Protein AF-A0A453AYP4-F1 (afdb_monomer_lite)

Secondary structure (DSSP, 8-state):
------BTTBS-HHHHEEE-SS-EEEETTS-HHHHHHHHHHHTTTS-EEEE-BTTBS-HHHH---------------

InterPro domains:
  IPR002769 Translation initiation factor IF6 [PF01912] (4-67)
  IPR002769 Translation initiation factor IF6 [PTHR10784] (1-67)

Sequence (77 aa):
MATRIQFENNCEVGVFSKLTNAYCLVAIGGSENFYSTFESELADVIPVVKTSIGGTRIIGRLCVGKQEWTSPATHNH

Radius of gyration: 14.23 Å; chains: 1; bounding box: 30×47×27 Å

Organism: Aegilops tauschii subsp. strangulata (NCBI:txid200361)

Structure (mmCIF, N/CA/C/O backbone):
data_AF-A0A453AYP4-F1
#
_entry.id   AF-A0A453AYP4-F1
#
loop_
_atom_site.group_PDB
_atom_site.id
_atom_site.type_symbol
_atom_site.label_atom_id
_atom_site.label_alt_id
_atom_site.label_comp_id
_atom_site.label_asym_id
_atom_site.label_entity_id
_atom_site.label_seq_id
_atom_site.pdbx_PDB_ins_code
_atom_site.Cartn_x
_atom_site.Cartn_y
_atom_site.Cartn_z
_atom_site.occupancy
_atom_site.B_iso_or_equiv
_atom_site.auth_seq_id
_atom_site.auth_comp_id
_atom_site.auth_asym_id
_atom_site.auth_atom_id
_atom_site.pdbx_PDB_model_num
ATOM 1 N N . MET A 1 1 ? -19.050 -3.394 4.042 1.00 64.19 1 MET A N 1
ATOM 2 C CA . MET A 1 1 ? -18.881 -2.099 4.736 1.00 64.19 1 MET A CA 1
ATOM 3 C C . MET A 1 1 ? -18.003 -1.219 3.855 1.00 64.19 1 MET A C 1
ATOM 5 O O . MET A 1 1 ? -17.208 -1.776 3.110 1.00 64.19 1 MET A O 1
ATOM 9 N N . ALA A 1 2 ? -18.189 0.100 3.835 1.00 72.12 2 ALA A N 1
ATOM 10 C CA . ALA A 1 2 ? -17.370 0.995 3.013 1.00 72.12 2 ALA A CA 1
ATOM 11 C C . ALA A 1 2 ? -16.600 1.951 3.927 1.00 72.12 2 ALA A C 1
ATOM 13 O O . ALA A 1 2 ? -17.192 2.861 4.507 1.00 72.12 2 ALA A O 1
ATOM 14 N N . THR A 1 3 ? -15.294 1.728 4.054 1.00 81.31 3 THR A N 1
ATOM 15 C CA . THR A 1 3 ? -14.420 2.484 4.958 1.00 81.31 3 THR A CA 1
ATOM 16 C C . THR A 1 3 ? -13.727 3.595 4.177 1.00 81.31 3 THR A C 1
ATOM 18 O O . THR A 1 3 ? -13.115 3.355 3.135 1.00 81.31 3 THR A O 1
ATOM 21 N N . ARG A 1 4 ? -13.871 4.843 4.637 1.00 82.06 4 ARG A N 1
ATOM 22 C CA . ARG A 1 4 ? -13.246 6.007 3.997 1.00 82.06 4 ARG A CA 1
ATOM 23 C C . ARG A 1 4 ? -11.843 6.190 4.543 1.00 82.06 4 ARG A C 1
ATOM 25 O O . ARG A 1 4 ? -11.676 6.372 5.743 1.00 82.06 4 ARG A O 1
ATOM 32 N N . ILE A 1 5 ? -10.862 6.194 3.651 1.00 82.94 5 ILE A N 1
ATOM 33 C CA . ILE A 1 5 ? -9.457 6.387 4.001 1.00 82.94 5 ILE A CA 1
ATOM 34 C C . ILE A 1 5 ? -8.843 7.407 3.042 1.00 82.94 5 ILE A C 1
ATOM 36 O O . ILE A 1 5 ? -9.329 7.586 1.924 1.00 82.94 5 ILE A O 1
ATOM 40 N N . GLN A 1 6 ? -7.782 8.075 3.476 1.00 81.19 6 GLN A N 1
ATOM 41 C CA . GLN A 1 6 ? -7.005 8.997 2.652 1.00 81.19 6 GLN A CA 1
ATOM 42 C C . GLN A 1 6 ? -5.530 8.630 2.758 1.00 81.19 6 GLN A C 1
ATOM 44 O O . GLN A 1 6 ? -5.051 8.242 3.824 1.00 81.19 6 GLN A O 1
ATOM 49 N N . PHE A 1 7 ? -4.814 8.748 1.646 1.00 77.81 7 PHE A N 1
ATOM 50 C CA . PHE A 1 7 ? -3.382 8.486 1.575 1.00 77.81 7 PHE A CA 1
ATOM 51 C C . PHE A 1 7 ? -2.658 9.811 1.354 1.00 77.81 7 PHE A C 1
ATOM 53 O O . PHE A 1 7 ? -2.818 10.403 0.294 1.00 77.81 7 PHE A O 1
ATOM 60 N N . GLU A 1 8 ? -1.909 10.302 2.348 1.00 80.94 8 GLU A N 1
ATOM 61 C CA . GLU A 1 8 ? -1.152 11.568 2.254 1.00 80.94 8 GLU A CA 1
ATOM 62 C C . GLU A 1 8 ? -2.000 12.750 1.725 1.00 80.94 8 GLU A C 1
ATOM 64 O O . GLU A 1 8 ? -1.594 13.467 0.816 1.00 80.94 8 GLU A O 1
ATOM 69 N N . ASN A 1 9 ? -3.209 12.939 2.276 1.00 81.50 9 ASN A N 1
ATOM 70 C CA . ASN A 1 9 ? -4.185 13.954 1.836 1.00 81.50 9 ASN A CA 1
ATOM 71 C C . ASN A 1 9 ? -4.744 13.750 0.405 1.00 81.50 9 ASN A C 1
ATOM 73 O O . ASN A 1 9 ? -5.413 14.631 -0.131 1.00 81.50 9 ASN A O 1
ATOM 77 N N . ASN A 1 10 ? -4.515 12.585 -0.212 1.00 79.00 10 ASN A N 1
ATOM 78 C CA . ASN A 1 10 ? -5.111 12.196 -1.488 1.00 79.00 10 ASN A CA 1
ATOM 79 C C . ASN A 1 10 ? -6.288 11.219 -1.293 1.00 79.00 10 ASN A C 1
ATOM 81 O O . ASN A 1 10 ? -6.225 10.273 -0.500 1.00 79.00 10 ASN A O 1
ATOM 85 N N . CYS A 1 11 ? -7.357 11.429 -2.063 1.00 83.62 11 CYS A N 1
ATOM 86 C CA . CYS A 1 11 ? -8.554 10.582 -2.081 1.00 83.62 11 CYS A CA 1
ATOM 87 C C . CYS A 1 11 ? -8.420 9.373 -3.027 1.00 83.62 11 CYS A C 1
ATOM 89 O O . CYS A 1 11 ? -9.246 8.462 -2.988 1.00 83.62 11 CYS A O 1
ATOM 91 N N . GLU A 1 12 ? -7.390 9.329 -3.875 1.00 83.69 12 GLU A N 1
ATOM 92 C CA . GLU A 1 12 ? -7.187 8.269 -4.873 1.00 83.69 12 GLU A CA 1
ATOM 93 C C . GLU A 1 12 ? -6.511 7.015 -4.290 1.00 83.69 12 GLU A C 1
ATOM 95 O O . GLU A 1 12 ? -5.459 6.555 -4.734 1.00 83.69 12 GLU A O 1
ATOM 100 N N . VAL A 1 13 ? -7.135 6.412 -3.285 1.00 85.12 13 VAL A N 1
ATOM 101 C CA . VAL A 1 13 ? -6.579 5.275 -2.527 1.00 85.12 13 VAL A CA 1
ATOM 102 C C . VAL A 1 13 ? -6.323 4.025 -3.378 1.00 85.12 13 VAL A C 1
ATOM 104 O O . VAL A 1 13 ? -5.407 3.252 -3.094 1.00 85.12 13 VAL A O 1
ATOM 107 N N . GLY A 1 14 ? -7.075 3.858 -4.470 1.00 83.56 14 GLY A N 1
ATOM 108 C CA . GLY A 1 14 ? -6.903 2.767 -5.436 1.00 83.56 14 GLY A CA 1
ATOM 109 C C . GLY A 1 14 ? -5.653 2.890 -6.315 1.00 83.56 14 GLY A C 1
ATOM 110 O O . GLY A 1 14 ? -5.328 1.955 -7.039 1.00 83.56 14 GLY A O 1
ATOM 111 N N . VAL A 1 15 ? -4.932 4.016 -6.265 1.00 85.50 15 VAL A N 1
ATOM 112 C CA . VAL A 1 15 ? -3.620 4.158 -6.919 1.00 85.50 15 VAL A CA 1
ATOM 113 C C . VAL A 1 15 ? -2.524 3.494 -6.079 1.00 85.50 15 VAL A C 1
ATOM 115 O O . VAL A 1 15 ? -1.591 2.907 -6.629 1.00 85.50 15 VAL A O 1
ATOM 118 N N . PHE A 1 16 ? -2.669 3.535 -4.753 1.00 86.25 16 PHE A N 1
ATOM 119 C CA . PHE A 1 16 ? -1.665 3.093 -3.778 1.00 86.25 16 PHE A CA 1
ATOM 120 C C . PHE A 1 16 ? -1.970 1.726 -3.160 1.00 86.25 16 PHE A C 1
ATOM 122 O O . PHE A 1 16 ? -1.144 1.166 -2.444 1.00 86.25 16 PHE A O 1
ATOM 129 N N . SER A 1 17 ? -3.152 1.175 -3.425 1.00 86.56 17 SER A N 1
ATOM 130 C CA . SER A 1 17 ? -3.565 -0.137 -2.939 1.00 86.56 17 SER A CA 1
ATOM 131 C C . SER A 1 17 ? -4.226 -0.946 -4.045 1.00 86.56 17 SER A C 1
ATOM 133 O O . SER A 1 17 ? -4.839 -0.398 -4.964 1.00 86.56 17 SER A O 1
ATOM 135 N N . LYS A 1 18 ? -4.103 -2.268 -3.957 1.00 87.06 18 LYS A N 1
ATOM 136 C CA . LYS A 1 18 ? -4.816 -3.213 -4.808 1.00 87.06 18 LYS A CA 1
ATOM 137 C C . LYS A 1 18 ? -5.540 -4.210 -3.927 1.00 87.06 18 LYS A C 1
ATOM 139 O O . LYS A 1 18 ? -4.905 -4.965 -3.203 1.00 87.06 18 LYS A O 1
ATOM 144 N N . LEU A 1 19 ? -6.861 -4.233 -4.006 1.00 87.25 19 LEU A N 1
ATOM 145 C CA . LEU A 1 19 ? -7.683 -5.190 -3.279 1.00 87.25 19 LEU A CA 1
ATOM 146 C C . LEU A 1 19 ? -8.198 -6.244 -4.259 1.00 87.25 19 LEU A C 1
ATOM 148 O O . LEU A 1 19 ? -8.789 -5.910 -5.287 1.00 87.25 19 LEU A O 1
ATOM 152 N N . THR A 1 20 ? -7.939 -7.511 -3.953 1.00 85.25 20 THR A N 1
ATOM 153 C CA . THR A 1 20 ? -8.467 -8.667 -4.687 1.00 85.25 20 THR A CA 1
ATOM 154 C C . THR A 1 20 ? -9.193 -9.596 -3.714 1.00 85.25 20 THR A C 1
ATOM 156 O O . THR A 1 20 ? -9.067 -9.437 -2.505 1.00 85.25 20 THR A O 1
ATOM 159 N N . ASN A 1 21 ? -9.924 -10.593 -4.222 1.00 84.38 21 ASN A N 1
ATOM 160 C CA . ASN A 1 21 ? -10.622 -11.570 -3.371 1.00 84.38 21 ASN A CA 1
ATOM 161 C C . ASN A 1 21 ? -9.690 -12.446 -2.513 1.00 84.38 21 ASN A C 1
ATOM 163 O O . ASN A 1 21 ? -10.174 -13.116 -1.612 1.00 84.38 21 ASN A O 1
ATOM 167 N N . ALA A 1 22 ? -8.386 -12.480 -2.805 1.00 84.81 22 ALA A N 1
ATOM 168 C CA . ALA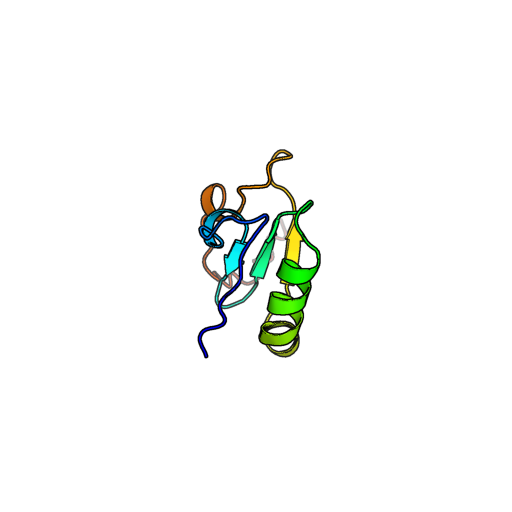 A 1 22 ? -7.434 -13.376 -2.141 1.00 84.81 22 ALA A CA 1
ATOM 169 C C . ALA A 1 22 ? -6.330 -12.652 -1.380 1.00 84.81 22 ALA A C 1
ATO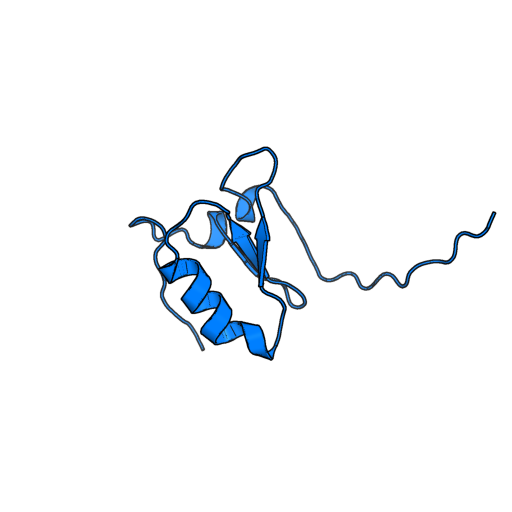M 171 O O . ALA A 1 22 ? -5.767 -13.204 -0.446 1.00 84.81 22 ALA A O 1
ATOM 172 N N . TYR A 1 23 ? -5.960 -11.458 -1.831 1.00 85.88 23 TYR A N 1
ATOM 173 C CA . TYR A 1 23 ? -4.859 -10.696 -1.265 1.00 85.88 23 TYR A CA 1
ATOM 174 C C . TYR A 1 23 ? -5.099 -9.203 -1.449 1.00 85.88 23 TYR A C 1
ATOM 176 O O . TYR A 1 23 ? -5.684 -8.755 -2.445 1.00 85.88 23 TYR A O 1
ATOM 184 N N . CYS A 1 24 ? -4.595 -8.425 -0.502 1.00 87.75 24 CYS A N 1
ATOM 185 C CA . CYS A 1 24 ? -4.511 -6.981 -0.607 1.00 87.75 24 CYS A CA 1
ATOM 186 C C . CYS A 1 24 ? -3.041 -6.571 -0.717 1.00 87.75 24 CYS A C 1
ATOM 188 O O . CYS A 1 24 ? -2.216 -7.000 0.082 1.00 87.75 24 CYS A O 1
ATOM 190 N N . LEU A 1 25 ? -2.697 -5.753 -1.709 1.00 87.50 25 LEU A N 1
ATOM 191 C CA . LEU A 1 25 ? -1.378 -5.141 -1.840 1.00 87.50 25 LEU A CA 1
ATOM 192 C C . LEU A 1 25 ? -1.465 -3.677 -1.422 1.00 87.50 25 LEU A C 1
ATOM 194 O O . LEU A 1 25 ? -2.344 -2.950 -1.885 1.00 87.50 25 LEU A O 1
ATOM 198 N N . VAL A 1 26 ? -0.524 -3.234 -0.597 1.00 88.00 26 VAL A N 1
ATOM 199 C CA . VAL A 1 26 ? -0.422 -1.852 -0.120 1.00 88.00 26 VAL A CA 1
ATOM 200 C C . VAL A 1 26 ? 0.966 -1.308 -0.441 1.00 88.00 26 VAL A C 1
ATOM 202 O O . VAL A 1 26 ? 1.969 -1.999 -0.257 1.00 88.00 26 VAL A O 1
ATOM 205 N N . ALA A 1 27 ? 1.029 -0.075 -0.946 1.00 86.94 27 ALA A N 1
ATOM 206 C CA . ALA A 1 27 ? 2.283 0.569 -1.301 1.00 86.94 27 ALA A CA 1
ATOM 207 C C . ALA A 1 27 ? 3.165 0.775 -0.065 1.00 86.94 27 ALA A C 1
ATOM 209 O O . ALA A 1 27 ? 2.702 1.243 0.978 1.00 86.94 27 ALA A O 1
ATOM 210 N N . ILE A 1 28 ? 4.458 0.483 -0.198 1.00 83.12 28 ILE A N 1
ATOM 211 C CA . ILE A 1 28 ? 5.454 0.834 0.822 1.00 83.12 28 ILE A CA 1
ATOM 212 C C . ILE A 1 28 ? 5.719 2.348 0.780 1.00 83.12 28 ILE A C 1
ATOM 214 O O . ILE A 1 28 ? 5.865 2.930 -0.297 1.00 83.12 28 ILE A O 1
ATOM 218 N N . GLY A 1 29 ? 5.825 2.977 1.956 1.00 75.69 29 GLY A N 1
ATOM 219 C CA . GLY A 1 29 ? 6.193 4.393 2.093 1.00 75.69 29 GLY A CA 1
ATOM 220 C C . GLY A 1 29 ? 5.016 5.366 2.206 1.00 75.69 29 GLY A C 1
ATOM 221 O O . GLY A 1 29 ? 5.178 6.540 1.887 1.00 75.69 29 GLY A O 1
ATOM 222 N N . GLY A 1 30 ? 3.845 4.877 2.618 1.00 72.31 30 GLY A N 1
ATOM 223 C CA . GLY A 1 30 ? 2.695 5.700 2.991 1.00 72.31 30 GLY A CA 1
ATOM 224 C C . GLY A 1 30 ? 2.509 5.859 4.495 1.00 72.31 30 GLY A C 1
ATOM 225 O O . GLY A 1 30 ? 3.248 5.282 5.290 1.00 72.31 30 GLY A O 1
ATOM 226 N N . SER A 1 31 ? 1.465 6.597 4.879 1.00 71.19 31 SER A N 1
ATOM 227 C CA . SER A 1 31 ? 1.035 6.699 6.278 1.00 71.19 31 SER A CA 1
ATOM 228 C C . SER A 1 31 ? 0.668 5.322 6.838 1.00 71.19 31 SER A C 1
ATOM 230 O O . SER A 1 31 ? -0.136 4.604 6.241 1.00 71.19 31 SER A O 1
ATOM 232 N N . GLU A 1 32 ? 1.199 4.973 8.013 1.00 80.44 32 GLU A N 1
ATOM 233 C CA . GLU A 1 32 ? 0.834 3.738 8.725 1.00 80.44 32 GLU A CA 1
ATOM 234 C C . GLU A 1 32 ? -0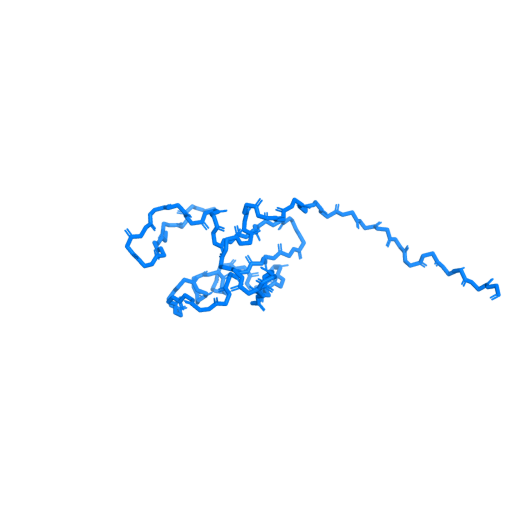.672 3.634 8.969 1.00 80.44 32 GLU A C 1
ATOM 236 O O . GLU A 1 32 ? -1.226 2.542 8.904 1.00 80.44 32 GLU A O 1
ATOM 241 N N . ASN A 1 33 ? -1.356 4.772 9.119 1.00 82.50 33 ASN A N 1
ATOM 242 C CA . ASN A 1 33 ? -2.804 4.834 9.293 1.00 82.50 33 ASN A CA 1
ATOM 243 C C . ASN A 1 33 ? -3.566 4.185 8.122 1.00 82.50 33 ASN A C 1
ATOM 245 O O . ASN A 1 33 ? -4.617 3.573 8.314 1.00 82.50 33 ASN A O 1
ATOM 249 N N . PHE A 1 34 ? -3.016 4.281 6.906 1.00 83.50 34 PHE A N 1
ATOM 250 C CA . PHE A 1 34 ? -3.565 3.623 5.725 1.00 83.50 34 PHE A CA 1
ATOM 251 C C . PHE A 1 34 ? -3.506 2.106 5.892 1.00 83.50 34 PHE A C 1
ATOM 253 O O . PHE A 1 34 ? -4.531 1.438 5.819 1.00 83.50 34 PHE A O 1
ATOM 260 N N . TYR A 1 35 ? -2.322 1.573 6.197 1.00 85.38 35 TYR A N 1
ATOM 261 C CA . TYR A 1 35 ? -2.124 0.140 6.377 1.00 85.38 35 TYR A CA 1
ATOM 262 C C . TYR A 1 35 ? -2.912 -0.421 7.566 1.00 85.38 35 TYR A C 1
ATOM 264 O O . TYR A 1 35 ? -3.577 -1.435 7.394 1.00 85.38 35 TYR A O 1
ATOM 272 N N . SER A 1 36 ? -2.916 0.250 8.722 1.00 86.44 36 SER A N 1
ATOM 273 C CA . SER A 1 36 ? -3.676 -0.197 9.897 1.00 86.44 36 SER A CA 1
ATOM 274 C C . SER A 1 36 ? -5.174 -0.301 9.619 1.00 86.44 36 SER A C 1
ATOM 276 O O . SER A 1 36 ? -5.832 -1.181 10.162 1.00 86.44 36 SER A O 1
ATOM 278 N N . THR A 1 37 ? -5.718 0.545 8.738 1.00 87.31 37 THR A N 1
ATOM 279 C CA . THR A 1 37 ? -7.127 0.436 8.333 1.00 87.31 37 THR A CA 1
ATOM 280 C C . THR A 1 37 ? -7.372 -0.807 7.472 1.00 87.31 37 THR A C 1
ATOM 282 O O . THR A 1 37 ? -8.358 -1.506 7.682 1.00 87.31 37 THR A O 1
ATOM 285 N N . PHE A 1 38 ? -6.472 -1.125 6.531 1.00 86.12 38 PHE A N 1
ATOM 286 C CA . PHE A 1 38 ? -6.573 -2.375 5.763 1.00 86.12 38 PHE A CA 1
ATOM 287 C C . PHE A 1 38 ? -6.370 -3.602 6.650 1.00 86.12 38 PHE A C 1
ATOM 289 O O . PHE A 1 38 ? -7.085 -4.581 6.492 1.00 86.12 38 PHE A O 1
ATOM 296 N N . GLU A 1 39 ? -5.426 -3.560 7.587 1.00 85.75 39 GLU A N 1
ATOM 297 C CA . GLU A 1 39 ? -5.195 -4.664 8.515 1.00 85.75 39 GLU A CA 1
ATOM 298 C C . GLU A 1 39 ? -6.414 -4.866 9.432 1.00 85.75 39 GLU A C 1
ATOM 300 O O . GLU A 1 39 ? -6.915 -5.977 9.538 1.00 85.75 39 GLU A O 1
ATOM 305 N N . SER A 1 40 ? -6.992 -3.797 9.987 1.00 88.50 40 SER A N 1
ATOM 306 C CA . SER A 1 40 ? -8.182 -3.895 10.846 1.00 88.50 40 SER A CA 1
ATOM 307 C C . SER A 1 40 ? -9.406 -4.482 10.136 1.00 88.50 40 SER A C 1
ATOM 309 O O . SER A 1 40 ? -10.195 -5.176 10.769 1.00 88.50 40 SER A O 1
ATOM 311 N N . GLU A 1 41 ? -9.593 -4.189 8.848 1.00 87.06 41 GLU A N 1
ATOM 312 C CA . GLU A 1 41 ? -10.780 -4.627 8.102 1.00 87.06 41 GLU A CA 1
ATOM 313 C C . GLU A 1 41 ? -10.569 -5.963 7.376 1.00 87.06 41 GLU A C 1
ATOM 315 O O . GLU A 1 41 ? -11.531 -6.698 7.157 1.00 87.06 41 GLU A O 1
ATOM 320 N N . LEU A 1 42 ? -9.336 -6.271 6.954 1.00 86.12 42 LEU A N 1
ATOM 321 C CA . LEU A 1 42 ? -9.047 -7.417 6.089 1.00 86.12 42 LEU A CA 1
ATOM 322 C C . LEU A 1 42 ? -8.134 -8.476 6.700 1.00 86.12 42 LEU A C 1
ATOM 324 O O . LEU A 1 42 ? -8.134 -9.578 6.159 1.00 86.12 42 LEU A O 1
ATOM 328 N N . ALA A 1 43 ? -7.399 -8.218 7.787 1.00 83.50 43 ALA A N 1
ATOM 329 C CA . ALA A 1 43 ? -6.422 -9.188 8.305 1.00 83.50 43 ALA A CA 1
ATOM 330 C C . ALA A 1 43 ? -7.034 -10.529 8.731 1.00 83.50 43 ALA A C 1
ATOM 332 O O . ALA A 1 43 ? -6.333 -11.537 8.721 1.00 83.50 43 ALA A O 1
ATOM 333 N N . ASP A 1 44 ? -8.324 -10.552 9.068 1.00 85.62 44 ASP A N 1
ATOM 334 C CA . ASP A 1 44 ? -9.052 -11.780 9.402 1.00 85.62 44 ASP A CA 1
ATOM 335 C C . ASP A 1 44 ? -9.412 -12.620 8.157 1.00 85.62 44 ASP A C 1
ATOM 337 O O . ASP A 1 44 ? -9.511 -13.842 8.234 1.00 85.62 44 ASP A O 1
ATOM 341 N N . VAL A 1 45 ? -9.565 -11.983 6.986 1.00 87.81 45 VAL A N 1
ATOM 342 C CA . VAL A 1 45 ? -10.119 -12.621 5.776 1.00 87.81 45 VAL A CA 1
ATOM 343 C C . VAL A 1 45 ? -9.071 -12.839 4.688 1.00 87.81 45 VAL A C 1
ATOM 345 O O . VAL A 1 45 ? -9.014 -13.918 4.098 1.00 87.81 45 VAL A O 1
ATOM 348 N N . ILE A 1 46 ? -8.259 -11.822 4.380 1.00 89.50 46 ILE A N 1
ATOM 349 C CA . ILE A 1 46 ? -7.230 -11.895 3.339 1.00 89.50 46 ILE A CA 1
ATOM 350 C C . ILE A 1 46 ? -5.911 -11.264 3.803 1.00 89.50 46 ILE A C 1
ATOM 352 O O .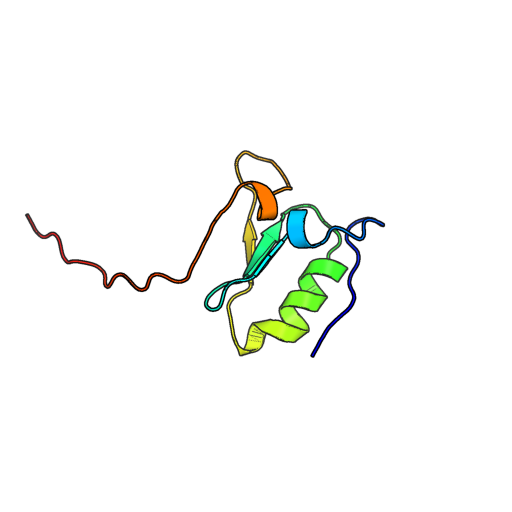 ILE A 1 46 ? -5.906 -10.220 4.454 1.00 89.50 46 ILE A O 1
ATOM 356 N N . PRO A 1 47 ? -4.759 -11.832 3.415 1.00 89.19 47 PRO A N 1
ATOM 357 C CA . PRO A 1 47 ? -3.463 -11.259 3.741 1.00 89.19 47 PRO A CA 1
ATOM 358 C C . PRO A 1 47 ? -3.270 -9.882 3.091 1.00 89.19 47 PRO A C 1
ATOM 360 O O . PRO A 1 47 ? -3.491 -9.698 1.887 1.00 89.19 47 PRO A O 1
ATOM 363 N N . VAL A 1 48 ? -2.790 -8.930 3.891 1.00 88.25 48 VAL A N 1
ATOM 364 C CA . VAL A 1 48 ? -2.385 -7.591 3.450 1.00 88.25 48 VAL A CA 1
ATOM 365 C C . VAL A 1 48 ? -0.861 -7.555 3.320 1.00 88.25 48 VAL A C 1
ATOM 367 O O . VAL A 1 48 ? -0.137 -7.715 4.298 1.00 88.25 48 VAL A O 1
ATOM 370 N N . VAL A 1 49 ? -0.350 -7.345 2.108 1.00 87.44 49 VAL A N 1
ATOM 371 C CA . VAL A 1 49 ? 1.084 -7.374 1.792 1.00 87.44 49 VAL A CA 1
ATOM 372 C C . VAL A 1 49 ? 1.572 -5.975 1.438 1.00 87.44 49 VAL A C 1
ATOM 3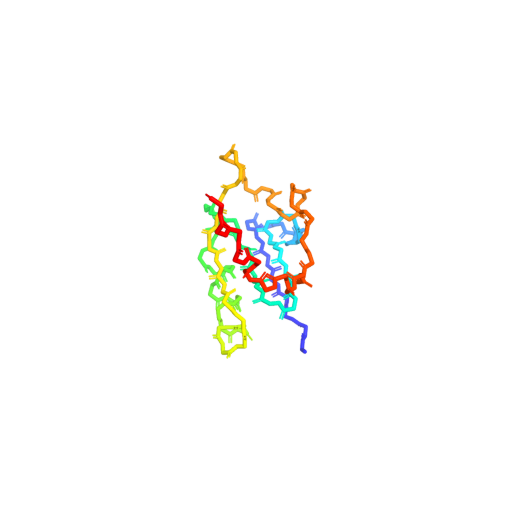74 O O . VAL A 1 49 ? 1.089 -5.347 0.494 1.00 87.44 49 VAL A O 1
ATOM 377 N N . LYS A 1 50 ? 2.585 -5.498 2.164 1.00 88.69 50 LYS A N 1
ATOM 378 C CA . LYS A 1 50 ? 3.296 -4.260 1.831 1.00 88.69 50 LYS A CA 1
ATOM 379 C C . LYS A 1 50 ? 4.320 -4.543 0.737 1.00 88.69 50 LYS A C 1
ATOM 381 O O . LYS A 1 50 ? 5.255 -5.308 0.956 1.00 88.69 50 LYS A O 1
ATOM 386 N N . THR A 1 51 ? 4.165 -3.928 -0.430 1.00 85.06 51 THR A N 1
ATOM 387 C CA . THR A 1 51 ? 5.114 -4.089 -1.540 1.00 85.06 51 THR A CA 1
ATOM 388 C C . THR A 1 51 ? 5.304 -2.797 -2.335 1.00 85.06 51 THR A C 1
ATOM 390 O O . THR A 1 51 ? 4.488 -1.876 -2.284 1.00 85.06 51 THR A O 1
ATOM 393 N N . SER A 1 52 ? 6.417 -2.711 -3.055 1.00 83.19 52 SER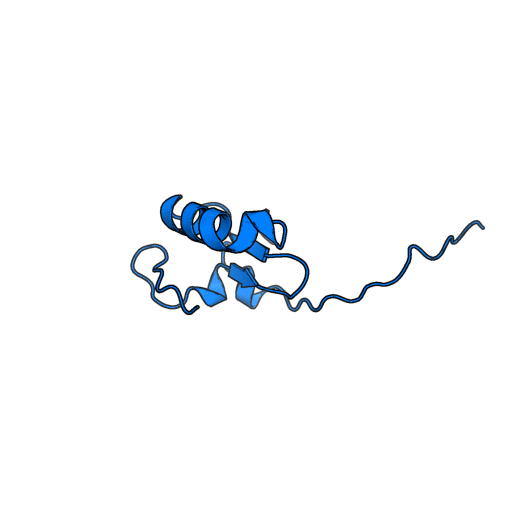 A N 1
ATOM 394 C CA . SER A 1 52 ? 6.728 -1.632 -3.989 1.00 83.19 52 SER A CA 1
ATOM 395 C C . SER A 1 52 ? 7.147 -2.262 -5.307 1.00 83.19 52 SER A C 1
ATOM 397 O O . SER A 1 52 ? 7.965 -3.180 -5.326 1.00 83.19 52 SER A O 1
ATOM 399 N N . ILE A 1 53 ? 6.580 -1.785 -6.412 1.00 81.69 53 ILE A N 1
ATOM 400 C CA . ILE A 1 53 ? 6.854 -2.323 -7.747 1.00 81.69 53 ILE A CA 1
ATOM 401 C C . ILE A 1 53 ? 7.747 -1.320 -8.468 1.00 81.69 53 ILE A C 1
ATOM 403 O O . ILE A 1 53 ? 7.380 -0.158 -8.635 1.00 81.69 53 ILE A O 1
ATOM 407 N N . GLY A 1 54 ? 8.963 -1.741 -8.825 1.00 81.44 54 GLY A N 1
ATOM 408 C CA . GLY A 1 54 ? 9.948 -0.865 -9.472 1.00 81.44 54 GLY A CA 1
ATOM 409 C C . GLY A 1 54 ? 10.328 0.372 -8.645 1.00 81.44 54 GLY A C 1
ATOM 410 O O . GLY A 1 54 ? 10.636 1.411 -9.216 1.00 81.44 54 GLY A O 1
ATOM 411 N N . GLY A 1 55 ? 10.238 0.299 -7.310 1.00 80.31 55 GLY A N 1
ATOM 412 C CA . GLY A 1 55 ? 10.504 1.434 -6.417 1.00 80.31 55 GLY A CA 1
ATOM 413 C C . GLY A 1 55 ? 9.404 2.503 -6.402 1.00 80.31 55 GLY A C 1
ATOM 414 O O . GLY A 1 55 ? 9.582 3.556 -5.791 1.00 80.31 55 GLY A O 1
ATOM 415 N N . THR A 1 56 ? 8.262 2.249 -7.045 1.00 80.06 56 THR A N 1
ATOM 416 C CA . THR A 1 56 ? 7.145 3.196 -7.108 1.00 80.06 56 THR A CA 1
ATOM 417 C C . THR A 1 56 ? 5.982 2.801 -6.206 1.00 80.06 56 THR A C 1
ATOM 419 O O . THR A 1 56 ? 5.679 1.631 -5.977 1.00 80.06 56 THR A O 1
ATOM 422 N N . ARG A 1 57 ? 5.294 3.832 -5.706 1.00 81.31 57 ARG A N 1
ATOM 423 C CA . ARG A 1 57 ? 4.188 3.716 -4.745 1.00 81.31 57 ARG A CA 1
ATOM 424 C C . ARG A 1 57 ? 2.828 3.492 -5.423 1.00 81.31 57 ARG A C 1
ATOM 426 O O . ARG A 1 57 ? 1.824 3.317 -4.751 1.00 81.31 57 ARG A O 1
ATOM 433 N N . ILE A 1 58 ? 2.777 3.497 -6.756 1.00 83.75 58 ILE A N 1
ATOM 434 C CA . ILE A 1 58 ? 1.537 3.464 -7.552 1.00 83.75 58 ILE A CA 1
ATOM 435 C C . ILE A 1 58 ? 1.135 2.037 -7.971 1.00 83.75 58 ILE A C 1
ATOM 437 O O . ILE A 1 58 ? 0.726 1.782 -9.107 1.00 83.75 58 ILE A O 1
ATOM 441 N N . ILE A 1 59 ? 1.265 1.081 -7.050 1.00 85.06 59 ILE A N 1
ATOM 442 C CA . ILE A 1 59 ? 1.021 -0.349 -7.302 1.00 85.06 59 ILE A CA 1
ATOM 443 C C . ILE A 1 59 ? -0.400 -0.664 -7.786 1.00 85.06 59 ILE A C 1
ATOM 445 O O . ILE A 1 59 ? -0.584 -1.583 -8.580 1.00 85.06 59 ILE A O 1
ATOM 449 N N . GLY A 1 60 ? -1.407 0.113 -7.378 1.00 83.94 60 GLY A N 1
ATOM 450 C CA . GLY A 1 60 ? -2.792 -0.093 -7.804 1.00 83.94 60 GLY A CA 1
ATOM 451 C C . GLY A 1 60 ? -3.007 0.163 -9.300 1.00 83.94 60 GLY A C 1
ATOM 452 O O . GLY A 1 60 ? -3.889 -0.449 -9.912 1.00 83.94 60 GLY A O 1
ATOM 453 N N . ARG A 1 61 ? -2.149 1.009 -9.896 1.00 82.12 61 ARG A N 1
ATOM 454 C CA . ARG A 1 61 ? -2.102 1.294 -11.339 1.00 82.12 61 ARG A CA 1
ATOM 455 C C . ARG A 1 61 ? -1.151 0.389 -12.112 1.00 82.12 61 ARG A C 1
ATOM 457 O O . ARG A 1 61 ? -1.435 0.077 -13.262 1.00 82.12 61 ARG A O 1
ATOM 464 N N . LEU A 1 62 ? -0.037 -0.008 -11.504 1.00 79.69 62 LEU A N 1
ATOM 465 C CA . LEU A 1 62 ? 0.977 -0.835 -12.163 1.00 79.69 62 LEU A CA 1
ATOM 466 C C . LEU A 1 62 ? 0.599 -2.317 -12.214 1.00 79.69 62 LEU A C 1
ATOM 468 O O . LEU A 1 62 ? 1.047 -3.029 -13.108 1.00 79.69 62 LEU A O 1
ATOM 472 N N . CYS A 1 63 ? -0.226 -2.786 -11.276 1.00 68.62 63 CYS A N 1
ATOM 473 C CA . CYS A 1 63 ? -0.620 -4.186 -11.193 1.00 68.62 63 CYS A CA 1
ATOM 474 C C . CYS A 1 63 ? -2.092 -4.393 -11.565 1.00 68.62 63 CYS A C 1
ATOM 476 O O . CYS A 1 63 ? -3.012 -3.800 -10.987 1.00 68.62 63 CYS A O 1
ATOM 478 N N . VAL A 1 64 ? -2.326 -5.329 -12.484 1.00 70.38 64 VAL A N 1
ATOM 479 C CA . VAL A 1 64 ? -3.629 -5.960 -12.708 1.00 70.38 64 VAL A CA 1
ATOM 480 C C . VAL A 1 64 ? -3.536 -7.374 -12.154 1.00 70.38 64 VAL A C 1
ATOM 482 O O . VAL A 1 64 ? -2.709 -8.161 -12.596 1.00 70.38 64 VAL A O 1
ATOM 485 N N . GLY A 1 65 ? -4.353 -7.671 -11.148 1.00 63.25 65 GLY A N 1
ATOM 486 C CA . GLY A 1 65 ? -4.350 -8.954 -10.460 1.00 63.25 65 GLY A CA 1
ATOM 487 C C . GLY A 1 65 ? -5.777 -9.411 -10.210 1.00 63.25 65 GLY A C 1
ATOM 488 O O . GLY A 1 65 ? -6.599 -8.651 -9.697 1.00 63.25 65 GLY A O 1
ATOM 489 N N . LYS A 1 66 ? -6.062 -10.650 -10.595 1.00 59.62 66 LYS A N 1
ATOM 490 C CA . LYS A 1 66 ? -7.251 -11.414 -10.218 1.00 59.62 66 LYS A CA 1
ATOM 491 C C . LYS A 1 66 ? -6.752 -12.655 -9.484 1.00 59.62 66 LYS A C 1
ATOM 493 O O . LYS A 1 66 ? -5.660 -13.139 -9.770 1.00 59.62 66 LYS A O 1
ATOM 498 N N . GLN A 1 67 ? -7.536 -13.159 -8.535 1.00 57.03 67 GLN A N 1
ATOM 499 C CA . GLN A 1 67 ? -7.293 -14.488 -7.988 1.00 57.03 67 GLN A CA 1
ATOM 500 C C . GLN A 1 67 ? -7.472 -15.504 -9.121 1.00 57.03 67 GLN A C 1
ATOM 502 O O . GLN A 1 67 ? -8.596 -15.776 -9.547 1.00 57.03 67 GLN A O 1
ATOM 507 N N . GLU A 1 68 ? -6.361 -16.017 -9.626 1.00 53.84 68 GLU A N 1
ATOM 508 C CA . GLU A 1 68 ? -6.311 -17.210 -10.451 1.00 53.84 68 GLU A CA 1
ATOM 509 C C . GLU A 1 68 ? -5.616 -18.273 -9.607 1.00 53.84 68 GLU A C 1
ATOM 511 O O . GLU A 1 68 ? -4.418 -18.204 -9.343 1.00 53.84 68 GLU A O 1
ATOM 516 N N . TRP A 1 69 ? -6.413 -19.198 -9.077 1.00 41.97 69 TRP A N 1
ATOM 517 C CA . TRP A 1 69 ? -5.904 -20.352 -8.352 1.00 41.97 69 TRP A CA 1
ATOM 518 C C . TRP A 1 69 ? -5.456 -21.375 -9.397 1.00 41.97 69 TRP A C 1
ATOM 520 O O . TRP A 1 69 ? -6.193 -22.296 -9.738 1.00 41.97 69 TRP A O 1
ATOM 530 N N . THR A 1 70 ? -4.281 -21.169 -9.987 1.00 42.41 70 THR A N 1
ATOM 531 C CA . THR A 1 70 ? -3.594 -22.241 -10.703 1.00 42.41 70 THR A CA 1
ATOM 532 C C . THR A 1 70 ? -2.856 -23.056 -9.655 1.00 42.41 70 THR A C 1
ATOM 534 O O . THR A 1 70 ? -1.881 -22.609 -9.052 1.00 42.41 70 THR A O 1
ATOM 537 N N . SER A 1 71 ? -3.379 -24.252 -9.377 1.00 43.25 71 SER A N 1
ATOM 538 C CA . SER A 1 71 ? -2.672 -25.309 -8.655 1.00 43.25 71 SER A CA 1
ATOM 539 C C . SER A 1 71 ? -1.210 -25.347 -9.119 1.00 43.25 71 SER A C 1
ATOM 541 O O . SER A 1 71 ? -0.982 -25.177 -10.322 1.00 43.25 71 SER A O 1
ATOM 543 N N . PRO A 1 72 ? -0.220 -25.600 -8.244 1.00 49.81 72 PRO A N 1
ATOM 544 C CA . PRO A 1 72 ? 1.150 -25.804 -8.689 1.00 49.81 72 PRO A CA 1
ATOM 545 C C . PRO A 1 72 ? 1.163 -27.029 -9.604 1.00 49.81 72 PRO A C 1
ATOM 547 O O . PRO A 1 72 ? 1.153 -28.167 -9.137 1.00 49.81 72 PRO A O 1
ATOM 550 N N . ALA A 1 73 ? 1.119 -26.804 -10.917 1.00 48.06 73 ALA A N 1
ATOM 551 C CA . ALA A 1 73 ? 1.346 -27.847 -11.891 1.00 48.06 73 ALA A CA 1
ATOM 552 C C . ALA A 1 73 ? 2.775 -28.323 -11.646 1.00 48.06 73 ALA A C 1
ATOM 554 O O . ALA A 1 73 ? 3.747 -27.609 -11.887 1.00 48.06 73 ALA A O 1
ATOM 555 N N . THR A 1 74 ? 2.870 -29.513 -11.068 1.00 49.72 74 THR A N 1
ATOM 556 C CA . THR A 1 74 ? 4.084 -30.282 -10.862 1.00 49.72 74 THR A CA 1
ATOM 557 C C . THR A 1 74 ? 4.706 -30.551 -12.230 1.00 49.72 74 THR A C 1
ATOM 559 O O . THR A 1 74 ? 4.460 -31.583 -12.842 1.00 49.72 74 THR A O 1
ATOM 562 N N . HIS A 1 75 ? 5.481 -29.607 -12.757 1.00 48.12 75 HIS A N 1
ATOM 563 C CA . HIS A 1 75 ? 6.349 -29.852 -13.901 1.00 48.12 75 HIS A CA 1
ATOM 564 C C . HIS A 1 75 ? 7.638 -30.466 -13.361 1.00 48.12 75 HIS A C 1
ATOM 566 O O . HIS A 1 75 ? 8.648 -29.795 -13.176 1.00 48.12 75 HIS A O 1
ATOM 572 N N . ASN A 1 76 ? 7.541 -31.757 -13.048 1.00 47.19 76 ASN A N 1
ATOM 573 C CA . ASN A 1 76 ? 8.688 -32.638 -12.921 1.00 47.19 76 ASN A CA 1
ATOM 574 C C . ASN A 1 76 ? 9.066 -33.060 -14.349 1.00 47.19 76 ASN A C 1
ATOM 576 O O . ASN A 1 76 ? 8.350 -33.854 -14.959 1.00 47.19 76 ASN A O 1
ATOM 580 N N . HIS A 1 77 ? 10.153 -32.505 -14.877 1.00 45.44 77 HIS A N 1
ATOM 581 C CA . HIS A 1 77 ? 10.883 -33.036 -16.025 1.00 45.44 77 HIS A CA 1
ATOM 582 C C . HIS A 1 77 ? 12.372 -33.006 -15.700 1.00 45.44 77 HIS A C 1
ATOM 584 O O . HIS A 1 77 ? 12.826 -31.964 -15.177 1.00 45.44 77 HIS A O 1
#

Foldseek 3Di:
DDDQDAWPNHRPLLQQWDDEQAEIEGEPPIDVVSVVVCCVVPVVRHYYHYDHDPNDRRCSVVDDDYDDPDDPPPPDD

pLDDT: mean 77.4, std 13.5, range [41.97, 89.5]